Protein AF-A0A8T2IP24-F1 (afdb_monomer_lite)

Radius of gyration: 28.5 Å; chains: 1; bounding box: 54×26×89 Å

Secondary structure (DSSP, 8-state):
-TTHHHHHHHHHHHHHHHHHHT-------PPPP-----S--GGGTS-EEEEEEEEEPPHHHHHH-THHHHHSEEEEEEETTT--EEEEE---HHHHHHHHHHHHHHHHHHHHHHHHHHHHHHHHHHHHHHHHHHHHHHT-

Foldseek 3Di:
DVVVVVLVVVVVVVVVVLVVVPCPDDDDDDDDDDPPDPPDDLVVPAPKDFPFDKDADDPVCVVVPVQCVPARIKTWIQGDPVRDIDIHNDDDPPVVVVVVVVVVVSVVVVVVVVVVSVVVVVVVVVVVVVVVVVVVVVVD

Organism: NCBI:txid247094

Structure (mmCIF, N/CA/C/O backbone):
data_AF-A0A8T2IP24-F1
#
_entry.id   AF-A0A8T2IP24-F1
#
loop_
_atom_site.group_PDB
_atom_site.id
_atom_site.type_symbol
_atom_site.label_atom_id
_atom_site.label_alt_id
_atom_site.label_comp_id
_atom_site.label_asym_id
_atom_site.label_entity_id
_atom_site.label_seq_id
_atom_site.pdbx_PDB_ins_code
_atom_site.Cartn_x
_atom_site.Cartn_y
_atom_site.Cartn_z
_atom_site.occupancy
_atom_site.B_iso_or_equiv
_atom_site.auth_seq_id
_atom_site.auth_comp_id
_atom_site.auth_asym_id
_atom_site.auth_atom_id
_atom_site.pdbx_PDB_model_num
ATOM 1 N N . MET A 1 1 ? 27.431 9.858 -31.464 1.00 44.25 1 MET A N 1
ATOM 2 C CA . MET A 1 1 ? 27.509 9.246 -30.113 1.00 44.25 1 MET A CA 1
ATOM 3 C C . MET A 1 1 ? 26.939 10.098 -28.968 1.00 44.25 1 MET A C 1
ATOM 5 O O . MET A 1 1 ? 26.705 9.547 -27.905 1.00 44.25 1 MET A O 1
ATOM 9 N N . ARG A 1 2 ? 26.622 11.391 -29.152 1.00 48.38 2 ARG A N 1
ATOM 10 C CA . ARG A 1 2 ? 26.190 12.297 -28.060 1.00 48.38 2 ARG A CA 1
ATOM 11 C C . ARG A 1 2 ? 24.782 12.054 -27.479 1.0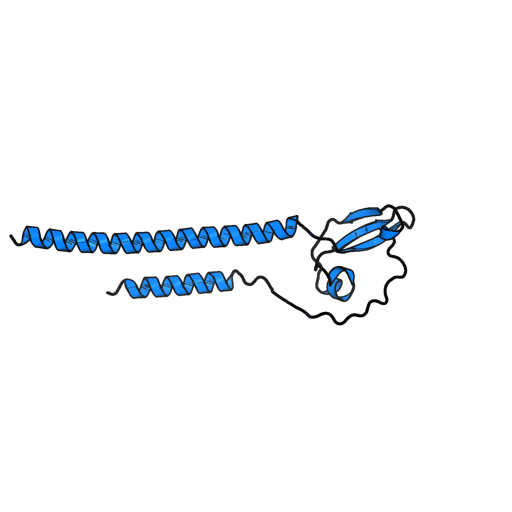0 48.38 2 ARG A C 1
ATOM 13 O O . ARG A 1 2 ? 24.489 12.508 -26.386 1.00 48.3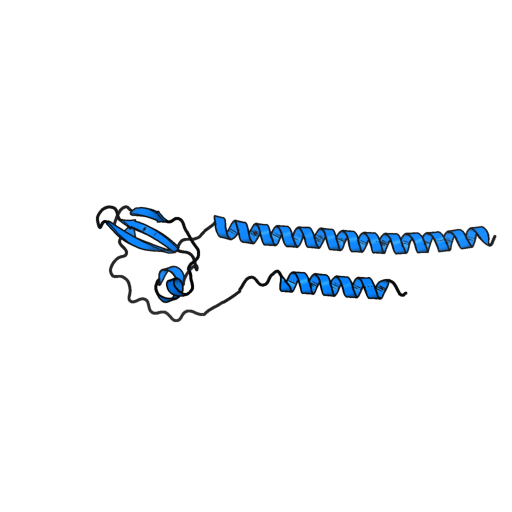8 2 ARG A O 1
ATOM 20 N N . SER A 1 3 ? 23.933 11.310 -28.187 1.00 49.25 3 SER A N 1
ATOM 21 C CA . SER A 1 3 ? 22.531 11.068 -27.805 1.00 49.25 3 SER A CA 1
ATOM 22 C C . SER A 1 3 ? 22.344 9.867 -26.855 1.00 49.25 3 SER A C 1
ATOM 24 O O . SER A 1 3 ? 21.304 9.752 -26.221 1.00 49.25 3 SER A O 1
ATOM 26 N N . ALA A 1 4 ? 23.364 9.012 -26.684 1.00 48.28 4 ALA A N 1
ATOM 27 C CA . ALA A 1 4 ? 23.298 7.857 -25.778 1.00 48.28 4 ALA A CA 1
ATOM 28 C C . ALA A 1 4 ? 23.458 8.240 -24.292 1.00 48.28 4 ALA A C 1
ATOM 30 O O . ALA A 1 4 ? 22.825 7.632 -23.434 1.00 48.28 4 ALA A O 1
ATOM 31 N N . GLY A 1 5 ? 24.249 9.279 -23.989 1.00 45.72 5 GLY A N 1
ATOM 32 C CA . GLY A 1 5 ? 24.477 9.737 -22.610 1.00 45.72 5 GLY A CA 1
ATOM 33 C C . GLY A 1 5 ? 23.242 10.368 -21.960 1.00 45.72 5 GLY A C 1
ATOM 34 O O . GLY A 1 5 ? 23.048 10.239 -20.757 1.00 45.72 5 GLY A O 1
ATOM 35 N N . TRP A 1 6 ? 22.365 10.983 -22.758 1.00 52.09 6 TRP A N 1
ATOM 36 C CA . TRP A 1 6 ? 21.126 11.583 -22.254 1.00 52.09 6 TRP A CA 1
ATOM 37 C C . TRP A 1 6 ? 20.080 10.511 -21.911 1.00 52.09 6 TRP A C 1
ATOM 39 O O . TRP A 1 6 ? 19.424 10.615 -20.882 1.00 52.09 6 TRP A O 1
ATOM 49 N N . CYS A 1 7 ? 19.980 9.426 -22.686 1.00 51.81 7 CYS A N 1
ATOM 50 C CA . CYS A 1 7 ? 19.034 8.340 -22.399 1.00 51.81 7 CYS A CA 1
ATOM 51 C C . CYS A 1 7 ? 19.382 7.538 -21.134 1.00 51.81 7 CYS A C 1
ATOM 53 O O . CYS A 1 7 ? 18.477 7.144 -20.403 1.00 51.81 7 CYS A O 1
ATOM 55 N N . VAL A 1 8 ? 20.672 7.312 -20.855 1.00 55.78 8 VAL A N 1
ATOM 56 C CA . VAL A 1 8 ? 21.104 6.623 -19.624 1.00 55.78 8 VAL A CA 1
ATOM 57 C C . VAL A 1 8 ? 20.867 7.513 -18.401 1.00 55.78 8 VAL A C 1
ATOM 59 O O . VAL A 1 8 ? 20.349 7.036 -17.395 1.00 55.78 8 VAL A O 1
ATOM 62 N N . GLY A 1 9 ? 21.147 8.817 -18.514 1.00 56.91 9 GLY A N 1
ATOM 63 C CA . GLY A 1 9 ? 20.861 9.789 -17.456 1.00 56.91 9 GLY A CA 1
ATOM 64 C C . GLY A 1 9 ? 19.370 9.876 -17.118 1.00 56.91 9 GLY A C 1
ATOM 65 O O . GLY A 1 9 ? 19.003 9.784 -15.951 1.00 56.91 9 GLY A O 1
ATOM 66 N N . PHE A 1 10 ? 18.496 9.959 -18.127 1.00 61.00 10 PHE A N 1
ATOM 67 C CA . PHE A 1 10 ? 17.044 10.004 -17.912 1.00 61.00 10 PHE A CA 1
ATOM 68 C C . PHE A 1 10 ? 16.477 8.700 -17.336 1.00 61.00 10 PHE A C 1
ATOM 70 O O . PHE A 1 10 ? 15.594 8.755 -16.485 1.00 61.00 10 PHE A O 1
ATOM 77 N N . GLY A 1 11 ? 16.997 7.537 -17.743 1.00 61.44 11 GLY A N 1
ATOM 78 C CA . GLY A 1 11 ? 16.580 6.247 -17.185 1.00 61.44 11 GLY A CA 1
ATOM 79 C C . GLY A 1 11 ? 16.918 6.108 -15.697 1.00 61.44 11 GLY A C 1
ATOM 80 O O . GLY A 1 11 ? 16.078 5.669 -14.918 1.00 61.44 11 GLY A O 1
ATOM 81 N N . VAL A 1 12 ? 18.114 6.545 -15.288 1.00 63.56 12 VAL A N 1
ATOM 82 C CA . VAL A 1 12 ? 18.547 6.532 -13.880 1.00 63.56 12 VAL A CA 1
ATOM 83 C C . VAL A 1 12 ? 17.755 7.540 -13.041 1.00 63.56 12 VAL A C 1
ATOM 85 O O . VAL A 1 12 ? 17.348 7.215 -11.928 1.00 63.56 12 VAL A O 1
ATOM 88 N N . VAL A 1 13 ? 17.473 8.730 -13.582 1.00 66.69 13 VAL A N 1
ATOM 89 C CA . VAL A 1 13 ? 16.668 9.761 -12.901 1.00 66.69 13 VAL A CA 1
ATOM 90 C C . VAL A 1 13 ? 15.213 9.320 -12.737 1.00 66.69 13 VAL A C 1
ATOM 92 O O . VAL A 1 13 ? 14.650 9.490 -11.660 1.00 66.69 13 VAL A O 1
ATOM 95 N N . LEU A 1 14 ? 14.616 8.693 -13.755 1.00 69.06 14 LEU A N 1
ATOM 96 C CA . LEU A 1 14 ? 13.259 8.151 -13.667 1.00 69.06 14 LEU A CA 1
ATOM 97 C C . LEU A 1 14 ? 13.183 7.022 -12.631 1.00 69.06 14 LEU A C 1
ATOM 99 O O . LEU A 1 14 ? 12.259 6.978 -11.827 1.00 69.06 14 LEU A O 1
ATOM 103 N N . PHE A 1 15 ? 14.184 6.141 -12.602 1.00 67.31 15 PHE A N 1
ATOM 104 C CA . PHE A 1 15 ? 14.249 5.051 -11.630 1.00 67.31 15 PHE A CA 1
ATOM 105 C C . PHE A 1 15 ? 14.428 5.570 -10.196 1.00 67.31 15 PHE A C 1
ATOM 107 O O . PHE A 1 15 ? 13.777 5.080 -9.275 1.00 67.31 15 PHE A O 1
ATOM 114 N N . ALA A 1 16 ? 15.262 6.596 -10.004 1.00 65.06 16 ALA A N 1
ATOM 115 C CA . ALA A 1 16 ? 15.435 7.262 -8.717 1.00 65.06 16 ALA A CA 1
ATOM 116 C C . ALA A 1 16 ? 14.158 7.994 -8.271 1.00 65.06 16 ALA A C 1
ATOM 118 O O . ALA A 1 16 ? 13.784 7.893 -7.108 1.00 65.06 16 ALA A O 1
ATOM 119 N N . ALA A 1 17 ? 13.449 8.660 -9.187 1.00 66.00 17 ALA A N 1
ATOM 120 C CA . ALA A 1 17 ? 12.174 9.315 -8.899 1.00 66.00 17 ALA A CA 1
ATOM 121 C C . ALA A 1 17 ? 11.083 8.302 -8.515 1.00 66.00 17 ALA A C 1
ATOM 123 O O . ALA A 1 17 ? 10.371 8.512 -7.539 1.00 66.00 17 ALA A O 1
ATOM 124 N N . ILE A 1 18 ? 11.002 7.163 -9.210 1.00 68.81 18 ILE A N 1
ATOM 125 C CA . ILE A 1 18 ? 10.079 6.070 -8.864 1.00 68.81 18 ILE A CA 1
ATOM 126 C C . ILE A 1 18 ? 10.411 5.500 -7.477 1.00 68.81 18 ILE A C 1
ATOM 128 O O . ILE A 1 18 ? 9.514 5.297 -6.664 1.00 68.81 18 ILE A O 1
ATOM 132 N N . ARG A 1 19 ? 11.698 5.299 -7.165 1.00 66.75 19 ARG A N 1
ATOM 133 C CA . ARG A 1 19 ? 12.150 4.880 -5.825 1.00 66.75 19 ARG A CA 1
ATOM 134 C C . ARG A 1 19 ? 11.817 5.903 -4.736 1.00 66.75 19 ARG A C 1
ATOM 136 O O . ARG A 1 19 ? 11.545 5.498 -3.613 1.00 66.75 19 ARG A O 1
ATOM 143 N N . TYR A 1 20 ? 11.854 7.196 -5.056 1.00 66.12 20 TYR A N 1
ATOM 144 C CA . TYR A 1 20 ? 11.548 8.276 -4.115 1.00 66.12 20 TYR A CA 1
ATOM 145 C C . TYR A 1 20 ? 10.046 8.382 -3.828 1.00 66.12 20 TYR A C 1
ATOM 147 O O . TYR A 1 20 ? 9.652 8.582 -2.685 1.00 66.12 20 TYR A O 1
ATOM 155 N N . MET A 1 21 ? 9.211 8.195 -4.854 1.00 59.53 21 MET A N 1
ATOM 156 C CA . MET A 1 21 ? 7.751 8.235 -4.723 1.00 59.53 21 MET A CA 1
ATOM 157 C C . MET A 1 21 ? 7.179 6.960 -4.086 1.00 59.53 21 MET A C 1
ATOM 159 O O . MET A 1 21 ? 6.133 7.015 -3.456 1.00 59.53 21 MET A O 1
ATOM 163 N N . CYS A 1 22 ? 7.867 5.819 -4.209 1.00 58.66 22 CYS A N 1
ATOM 164 C CA . CYS A 1 22 ? 7.401 4.515 -3.732 1.00 58.66 22 CYS A CA 1
ATOM 165 C C . CYS A 1 22 ? 8.068 4.085 -2.411 1.00 58.66 22 CYS A C 1
ATOM 167 O O . CYS A 1 22 ? 8.471 2.930 -2.256 1.00 58.66 22 CYS A O 1
ATOM 169 N N . ARG A 1 23 ? 8.220 5.001 -1.446 1.00 54.44 23 ARG A N 1
ATOM 170 C CA . ARG A 1 23 ? 8.572 4.629 -0.068 1.00 54.44 23 ARG A CA 1
ATOM 171 C C . ARG A 1 23 ? 7.290 4.319 0.706 1.00 54.44 23 ARG A C 1
ATOM 173 O O . ARG A 1 23 ? 6.866 5.110 1.536 1.00 54.44 23 ARG A O 1
ATOM 180 N N . ALA A 1 24 ? 6.680 3.172 0.414 1.00 46.03 24 ALA A N 1
ATOM 181 C CA . ALA A 1 24 ? 5.745 2.563 1.351 1.00 46.03 24 ALA A CA 1
ATOM 182 C C . ALA A 1 24 ? 6.576 1.965 2.500 1.00 46.03 24 ALA A C 1
ATOM 184 O O . ALA A 1 24 ? 7.545 1.240 2.259 1.00 46.03 24 ALA A O 1
ATOM 185 N N . GLU A 1 25 ? 6.272 2.357 3.733 1.00 43.19 25 GLU A N 1
ATOM 186 C CA . GLU A 1 25 ? 6.987 1.947 4.940 1.00 43.19 25 GLU A CA 1
ATOM 187 C C . GLU A 1 25 ? 6.913 0.428 5.138 1.00 43.19 25 GLU A C 1
ATOM 189 O O . GLU A 1 25 ? 5.842 -0.149 5.288 1.00 43.19 25 GLU A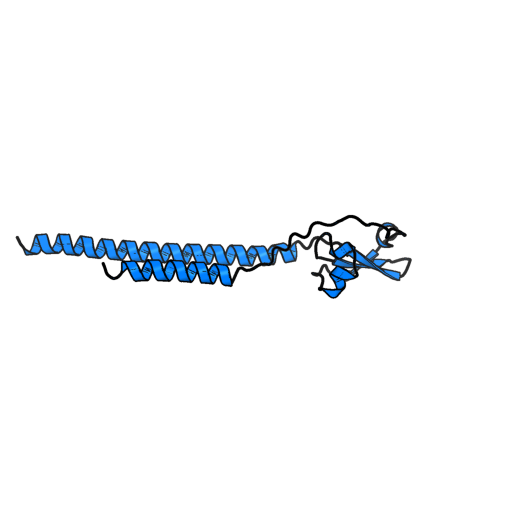 O 1
ATOM 194 N N . THR A 1 26 ? 8.068 -0.235 5.178 1.00 41.56 26 THR A N 1
ATOM 195 C CA . THR A 1 26 ? 8.194 -1.580 5.747 1.00 41.56 26 THR A CA 1
ATOM 196 C C . THR A 1 26 ? 8.859 -1.458 7.109 1.00 41.56 26 THR A C 1
ATOM 198 O O . THR A 1 26 ? 10.087 -1.397 7.196 1.00 41.56 26 THR A O 1
ATOM 201 N N . SER A 1 27 ? 8.057 -1.415 8.170 1.00 40.19 27 SER A N 1
ATOM 202 C CA . SER A 1 27 ? 8.519 -1.642 9.539 1.00 40.19 27 SER A CA 1
ATOM 203 C C . SER A 1 27 ? 8.177 -3.075 9.943 1.00 40.19 27 SER A C 1
ATOM 205 O O . SER A 1 27 ? 7.059 -3.359 10.363 1.00 40.19 27 SER A O 1
ATOM 207 N N . ILE A 1 28 ? 9.141 -3.985 9.808 1.00 46.84 28 ILE A N 1
ATOM 208 C CA . ILE A 1 28 ? 9.099 -5.284 10.485 1.00 46.84 28 ILE A CA 1
ATOM 209 C C . ILE A 1 28 ? 9.620 -5.034 11.901 1.00 46.84 28 ILE A C 1
ATOM 211 O O . ILE A 1 28 ? 10.781 -4.667 12.067 1.00 46.84 28 ILE A O 1
ATOM 215 N N . SER A 1 29 ? 8.751 -5.179 12.899 1.00 45.72 29 SER A N 1
ATOM 216 C CA . SER A 1 29 ? 9.123 -5.154 14.316 1.00 45.72 29 SER A CA 1
ATOM 217 C C . SER A 1 29 ? 8.814 -6.529 14.901 1.00 45.72 29 SER A C 1
ATOM 219 O O . SER A 1 29 ? 7.667 -6.962 14.860 1.00 45.72 29 SER A O 1
ATOM 221 N N . GLU A 1 30 ? 9.840 -7.227 15.386 1.00 47.50 30 GLU A N 1
ATOM 222 C CA . GLU A 1 30 ? 9.706 -8.493 16.114 1.00 47.50 30 GLU A CA 1
ATOM 223 C C . GLU A 1 30 ? 9.001 -8.245 17.456 1.00 47.50 30 GLU A C 1
ATOM 225 O O . GLU A 1 30 ? 9.423 -7.396 18.246 1.00 47.50 30 GLU A O 1
ATOM 230 N N . GLU A 1 31 ? 7.916 -8.976 17.713 1.00 42.88 31 GLU A N 1
ATOM 231 C CA . GLU A 1 31 ? 7.129 -8.855 18.937 1.00 42.88 31 GLU A CA 1
ATOM 232 C C . GLU A 1 31 ? 7.568 -9.884 19.985 1.00 42.88 31 GLU A C 1
ATOM 234 O O . GLU A 1 31 ? 7.454 -11.095 19.797 1.00 42.88 31 GLU A O 1
ATOM 239 N N . ASN A 1 32 ? 8.049 -9.377 21.122 1.00 37.34 32 ASN A N 1
ATOM 240 C CA . ASN A 1 32 ? 8.182 -10.145 22.351 1.00 37.34 32 ASN A CA 1
ATOM 241 C C . ASN A 1 32 ? 6.819 -10.188 23.059 1.00 37.34 32 ASN A C 1
ATOM 243 O O . ASN A 1 32 ? 6.279 -9.158 23.472 1.00 37.34 32 ASN A O 1
ATOM 247 N N . SER A 1 33 ? 6.299 -11.404 23.182 1.00 47.50 33 SER A N 1
ATOM 248 C CA . SER A 1 33 ? 5.053 -11.805 23.827 1.00 47.50 33 SER A CA 1
ATOM 249 C C . SER A 1 33 ? 4.871 -11.215 25.225 1.00 47.50 33 SER A C 1
ATOM 251 O O . SER A 1 33 ? 5.692 -11.470 26.102 1.00 47.50 33 SER A O 1
ATOM 253 N N . ASN A 1 34 ? 3.754 -10.523 25.457 1.00 41.03 34 ASN A N 1
ATOM 254 C CA . ASN A 1 34 ? 3.159 -10.358 26.787 1.00 41.03 34 ASN A CA 1
ATOM 255 C C . ASN A 1 34 ? 1.637 -10.184 26.652 1.00 41.03 34 ASN A C 1
ATOM 257 O O . ASN A 1 34 ? 1.120 -9.068 26.629 1.00 41.03 34 ASN A O 1
ATOM 261 N N . GLN A 1 35 ? 0.920 -11.306 26.535 1.00 40.88 35 GLN A N 1
ATOM 262 C CA . GLN A 1 35 ? -0.533 -11.350 26.693 1.00 40.88 35 GLN A CA 1
ATOM 263 C C . GLN A 1 35 ? -0.871 -11.575 28.166 1.00 40.88 35 GLN A C 1
ATOM 265 O O . GLN A 1 35 ? -0.870 -12.699 28.657 1.00 40.88 35 GLN A O 1
ATOM 270 N N . GLU A 1 36 ? -1.215 -10.488 28.844 1.00 46.34 36 GLU A N 1
ATOM 271 C CA . GLU A 1 36 ? -1.953 -10.506 30.106 1.00 46.34 36 GLU A CA 1
ATOM 272 C C . GLU A 1 36 ? -3.144 -9.537 29.978 1.00 46.34 36 GLU A C 1
ATOM 274 O O . GLU A 1 36 ? -3.295 -8.586 30.731 1.00 46.34 36 GLU A O 1
ATOM 279 N N . ILE A 1 37 ? -3.969 -9.716 28.936 1.00 48.88 37 ILE A N 1
ATOM 280 C CA . ILE A 1 37 ? -5.224 -8.969 28.736 1.00 48.88 37 ILE A CA 1
ATOM 281 C C . ILE A 1 37 ? -6.259 -9.931 28.147 1.00 48.88 37 ILE A C 1
ATOM 283 O O . ILE A 1 37 ? -6.566 -9.904 26.962 1.00 48.88 37 ILE A O 1
ATOM 287 N N . LEU A 1 38 ? -6.761 -10.857 28.960 1.00 49.56 38 LEU A N 1
ATOM 288 C CA . LEU A 1 38 ? -7.911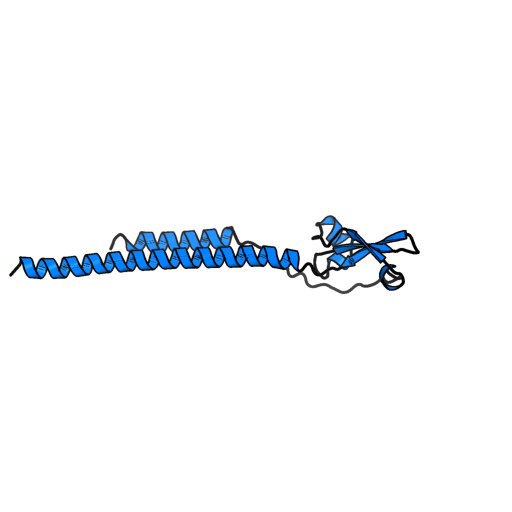 -11.681 28.580 1.00 49.56 38 LEU A CA 1
ATOM 289 C C . LEU A 1 38 ? -8.849 -11.859 29.771 1.00 49.56 38 LEU A C 1
ATOM 291 O O . LEU A 1 38 ? -9.201 -12.967 30.161 1.00 49.56 38 LEU A O 1
ATOM 295 N N . SER A 1 39 ? -9.294 -10.745 30.344 1.00 51.66 39 SER A N 1
ATOM 296 C CA . SER A 1 39 ? -10.602 -10.709 30.992 1.00 51.66 39 SER A CA 1
ATOM 297 C C . SER A 1 39 ? -11.651 -10.316 29.946 1.00 51.66 39 SER A C 1
ATOM 299 O O . SER A 1 39 ? -12.215 -9.230 29.971 1.00 51.66 39 SER A O 1
ATOM 301 N N . THR A 1 40 ? -11.897 -11.250 29.017 1.00 64.44 40 THR A N 1
ATOM 302 C CA . THR A 1 40 ? -13.095 -11.347 28.155 1.00 64.44 40 THR A CA 1
ATOM 303 C C . THR A 1 40 ? -13.495 -10.078 27.388 1.00 64.44 40 THR A C 1
ATOM 305 O O . THR A 1 40 ? -14.355 -9.315 27.825 1.00 64.44 40 THR A O 1
ATOM 308 N N . GLN A 1 41 ? -12.937 -9.908 26.184 1.00 80.75 41 GLN A N 1
ATOM 309 C CA . GLN A 1 41 ? -13.487 -9.025 25.145 1.00 80.75 41 GLN A CA 1
ATOM 310 C C . GLN A 1 41 ? -14.980 -9.336 24.926 1.00 80.75 41 GLN A C 1
ATOM 312 O O . GLN A 1 41 ? -15.343 -10.489 24.677 1.00 80.75 41 GLN A O 1
ATOM 317 N N . CYS A 1 42 ? -15.856 -8.329 25.001 1.00 87.12 42 CYS A N 1
ATOM 318 C CA . CYS A 1 42 ? -17.306 -8.560 25.031 1.00 87.12 42 CYS A CA 1
ATOM 319 C C . CYS A 1 42 ? -17.849 -9.146 23.718 1.00 87.12 42 CYS A C 1
ATOM 321 O O . CYS A 1 42 ? -18.794 -9.932 23.726 1.00 87.12 42 CYS A O 1
ATOM 323 N N . TRP A 1 43 ? -17.203 -8.842 22.592 1.00 85.50 43 TRP A N 1
ATOM 324 C CA . TRP A 1 43 ? -17.603 -9.317 21.266 1.00 85.50 43 TRP A CA 1
ATOM 325 C C . TRP A 1 43 ? -17.362 -10.816 21.042 1.00 85.50 43 TRP A C 1
ATOM 327 O O . TRP A 1 43 ? -17.852 -11.365 20.060 1.00 85.50 43 TRP A O 1
ATOM 337 N N . MET A 1 44 ? -16.620 -11.489 21.932 1.00 84.94 44 MET A N 1
ATOM 338 C CA . MET A 1 44 ? -16.480 -12.951 21.913 1.00 84.94 44 MET A CA 1
ATOM 339 C C . MET A 1 44 ? -17.645 -13.665 22.609 1.00 84.94 44 MET A C 1
ATOM 341 O O . MET A 1 44 ? -17.890 -14.839 22.337 1.00 84.94 44 MET A O 1
ATOM 345 N N . ALA A 1 45 ? -18.330 -12.983 23.529 1.00 86.00 45 ALA A N 1
ATOM 346 C CA . ALA A 1 45 ? -19.365 -13.568 24.379 1.00 86.00 45 ALA A CA 1
ATOM 347 C C . ALA A 1 45 ? -20.785 -13.121 23.996 1.00 86.00 45 ALA A C 1
ATOM 349 O O . ALA A 1 45 ? -21.749 -13.823 24.294 1.00 86.00 45 ALA A O 1
ATOM 350 N N . GLU A 1 46 ? -20.920 -11.963 23.350 1.00 87.69 46 GLU A N 1
ATOM 351 C CA . GLU A 1 46 ? -22.200 -11.321 23.057 1.00 87.69 46 GLU A CA 1
ATOM 352 C C . GLU A 1 46 ? -22.330 -10.990 21.567 1.00 87.69 46 GLU A C 1
ATOM 354 O O . GLU A 1 46 ? -21.339 -10.800 20.858 1.00 87.69 46 GLU A O 1
ATOM 359 N N . GLU A 1 47 ? -23.573 -10.856 21.098 1.00 87.75 47 GLU A N 1
ATOM 360 C CA . GLU A 1 47 ? -23.839 -10.259 19.791 1.00 87.75 47 GLU A CA 1
ATOM 361 C C . GLU A 1 47 ? -23.386 -8.792 19.796 1.00 87.75 47 GLU A C 1
ATOM 363 O O . GLU A 1 47 ? -23.635 -8.038 20.744 1.00 87.75 47 GLU A O 1
ATOM 368 N N . PHE A 1 48 ? -22.694 -8.385 18.737 1.00 89.94 48 PHE A N 1
ATOM 369 C CA . PHE A 1 48 ? -22.110 -7.057 18.619 1.00 89.94 48 PHE A CA 1
ATOM 370 C C . PHE A 1 48 ? -22.521 -6.395 17.310 1.00 89.94 48 PHE A C 1
ATOM 372 O O . PHE A 1 48 ? -22.748 -7.049 16.293 1.00 89.94 48 PHE A O 1
ATOM 379 N N . VAL A 1 49 ? -22.557 -5.066 17.330 1.00 92.06 49 VAL A N 1
ATOM 380 C CA . VAL A 1 49 ? -22.774 -4.240 16.142 1.00 92.06 49 VAL A CA 1
ATOM 381 C C . VAL A 1 49 ? -21.502 -3.455 15.851 1.00 92.06 49 VAL A C 1
ATOM 383 O O . VAL A 1 49 ? -20.880 -2.892 16.756 1.00 92.06 49 VAL A O 1
ATOM 386 N N . ILE A 1 50 ? -21.102 -3.410 14.582 1.00 91.25 50 ILE A N 1
ATOM 387 C CA . ILE A 1 50 ? -19.943 -2.630 14.142 1.00 91.25 50 ILE A CA 1
ATOM 388 C C . ILE A 1 50 ? -20.321 -1.149 14.213 1.00 91.25 50 ILE A C 1
ATOM 390 O O . ILE A 1 50 ? -21.213 -0.690 13.507 1.00 91.25 50 ILE A O 1
ATOM 394 N N . SER A 1 51 ? -19.662 -0.414 15.108 1.00 91.38 51 SER A N 1
ATOM 395 C CA . SER A 1 51 ? -19.883 1.025 15.297 1.00 91.38 51 SER A CA 1
ATOM 396 C C . SER A 1 51 ? -19.031 1.859 14.353 1.00 91.38 51 SER A C 1
ATOM 398 O O . SER A 1 51 ? -19.487 2.886 13.857 1.00 91.38 51 SER A O 1
ATOM 400 N N . LYS A 1 52 ? -17.789 1.427 14.112 1.00 89.25 52 LYS A N 1
ATOM 401 C CA . LYS A 1 52 ? -16.894 2.043 13.131 1.00 89.25 52 LYS A CA 1
ATOM 402 C C . LYS A 1 52 ? -16.296 0.977 12.242 1.00 89.25 52 LYS A C 1
ATOM 404 O O . LYS A 1 52 ? -15.808 -0.035 12.743 1.00 89.25 52 LYS A O 1
ATOM 409 N N . GLU A 1 53 ? -16.320 1.258 10.946 1.00 88.62 53 GLU A N 1
ATOM 410 C CA . GLU A 1 53 ? -15.674 0.441 9.926 1.00 88.62 53 GLU A CA 1
ATOM 411 C C . GLU A 1 53 ? -14.161 0.359 10.154 1.00 88.62 53 GLU A C 1
ATOM 413 O O . GLU A 1 53 ? -13.574 1.191 10.845 1.00 88.62 53 GLU A O 1
ATOM 418 N N . CYS A 1 54 ? -13.543 -0.669 9.577 1.00 89.44 54 CYS A N 1
ATOM 419 C CA . CYS A 1 54 ? -12.128 -0.977 9.736 1.00 89.44 54 CYS A CA 1
ATOM 420 C C . CYS A 1 54 ? -11.229 0.179 9.265 1.00 89.44 54 CYS A C 1
ATOM 422 O O . CYS A 1 54 ? -11.288 0.580 8.100 1.00 89.44 54 CYS A O 1
ATOM 424 N N . TYR A 1 55 ? -10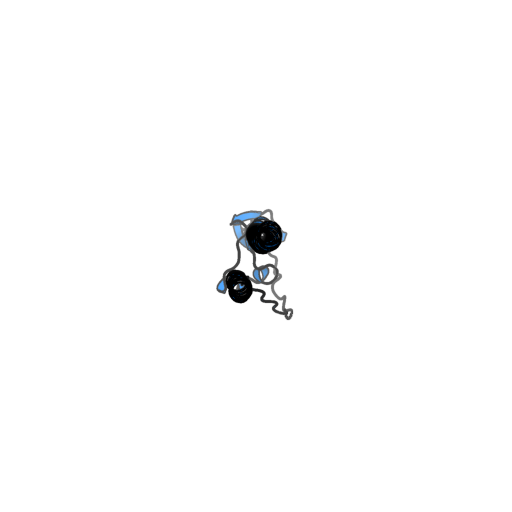.371 0.686 10.153 1.00 87.50 55 TYR A N 1
ATOM 425 C CA . TYR A 1 55 ? -9.470 1.806 9.880 1.00 87.50 55 TYR A CA 1
ATOM 426 C C . TYR A 1 55 ? -8.043 1.522 10.362 1.00 87.50 55 TYR A C 1
ATOM 428 O O . TYR A 1 55 ? -7.814 0.672 11.222 1.00 87.50 55 TYR A O 1
ATOM 436 N N . GLY A 1 56 ? -7.069 2.210 9.758 1.00 87.94 56 GLY A N 1
ATOM 437 C CA . GLY A 1 56 ? -5.659 2.088 10.132 1.00 87.94 56 GLY A CA 1
ATOM 438 C C . GLY A 1 56 ? -5.375 2.824 11.436 1.00 87.94 56 GLY A C 1
ATOM 439 O O . GLY A 1 56 ? -5.823 3.958 11.613 1.00 87.94 56 GLY A O 1
ATOM 440 N N . CYS A 1 57 ? -4.641 2.193 12.345 1.00 88.06 57 CYS A N 1
ATOM 441 C CA . CYS A 1 57 ? -4.348 2.799 13.636 1.00 88.06 57 CYS A CA 1
ATOM 442 C C . CYS A 1 57 ? -3.408 3.996 13.525 1.00 88.06 57 CYS A C 1
ATOM 444 O O . CYS A 1 57 ? -2.444 3.990 12.758 1.00 88.06 57 CYS A O 1
ATOM 446 N N . ASN A 1 58 ? -3.606 4.969 14.408 1.00 88.12 58 ASN A N 1
ATOM 447 C CA . ASN A 1 58 ? -2.636 6.035 14.622 1.00 88.12 58 ASN A CA 1
ATOM 448 C C . ASN A 1 58 ? -1.523 5.619 15.616 1.00 88.12 58 ASN A C 1
ATOM 450 O O . ASN A 1 58 ? -1.680 4.659 16.370 1.00 88.12 58 ASN A O 1
ATOM 454 N N . GLU A 1 59 ? -0.425 6.380 15.705 1.00 87.38 59 GLU A N 1
ATOM 455 C CA . GLU A 1 59 ? 0.726 6.069 16.585 1.00 87.38 59 GLU A CA 1
ATOM 456 C C . GLU A 1 59 ? 0.343 5.969 18.079 1.00 87.38 59 GLU A C 1
ATOM 458 O O . GLU A 1 59 ? 0.951 5.241 18.865 1.00 87.38 59 GLU A O 1
ATOM 463 N N . PHE A 1 60 ? -0.688 6.706 18.496 1.00 88.38 60 PHE A N 1
ATOM 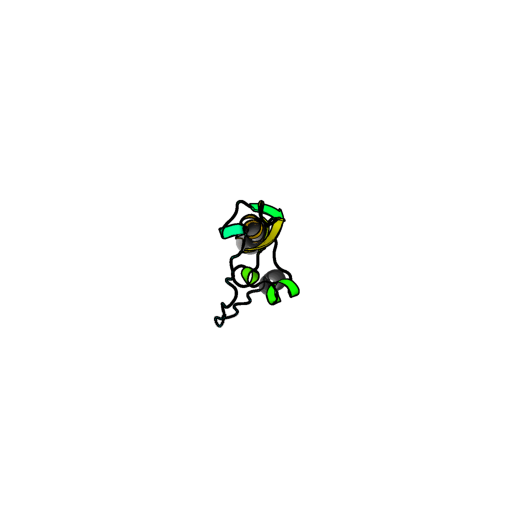464 C CA . PHE A 1 60 ? -1.220 6.635 19.859 1.00 88.38 60 PHE A CA 1
ATOM 465 C C . PHE A 1 60 ? -2.056 5.378 20.103 1.00 88.38 60 PHE A C 1
ATOM 467 O O . PHE A 1 60 ? -2.048 4.837 21.210 1.00 88.38 60 PHE A O 1
ATOM 474 N N . GLU A 1 61 ? -2.796 4.932 19.090 1.00 86.06 61 GLU A N 1
ATOM 475 C CA . GLU A 1 61 ? -3.646 3.747 19.166 1.00 86.06 61 GLU A CA 1
ATOM 476 C C . GLU A 1 61 ? -2.797 2.484 19.122 1.00 86.06 61 GLU A C 1
ATOM 478 O O . GLU A 1 61 ? -3.021 1.600 19.937 1.00 86.06 61 GLU A O 1
ATOM 483 N N . SER A 1 62 ? -1.749 2.437 18.298 1.00 85.38 62 SER A N 1
ATOM 484 C CA . SER A 1 62 ? -0.835 1.288 18.233 1.00 85.38 62 SER A CA 1
ATOM 485 C C . SER A 1 62 ? -0.103 1.005 19.548 1.00 85.38 62 SER A C 1
ATOM 487 O O . SER A 1 62 ? 0.217 -0.142 19.852 1.00 85.38 62 SER A O 1
ATOM 489 N N . LYS A 1 63 ? 0.135 2.039 20.366 1.00 86.62 63 LYS A N 1
ATOM 490 C CA . LYS A 1 63 ? 0.738 1.893 21.702 1.00 86.62 63 LYS A CA 1
ATOM 491 C C . LYS A 1 63 ? -0.271 1.503 22.782 1.00 86.62 63 LYS A C 1
ATOM 493 O O . LYS A 1 63 ? 0.126 0.929 23.791 1.00 86.62 63 LYS A O 1
ATOM 498 N N . ARG A 1 64 ? -1.547 1.864 22.614 1.00 85.25 64 ARG A N 1
ATOM 499 C CA . ARG A 1 64 ? -2.591 1.698 23.642 1.00 85.25 64 ARG A CA 1
ATOM 500 C C . ARG A 1 64 ? -3.453 0.455 23.421 1.00 85.25 64 ARG A C 1
ATOM 502 O O . ARG A 1 64 ? -3.883 -0.156 24.392 1.00 85.25 64 ARG A O 1
ATOM 509 N N . ILE A 1 65 ? -3.746 0.139 22.168 1.00 84.44 65 ILE A N 1
ATOM 510 C CA . ILE A 1 65 ? -4.669 -0.907 21.734 1.00 84.44 65 ILE A CA 1
ATOM 511 C C . ILE A 1 65 ? -3.819 -2.085 21.274 1.00 84.44 65 ILE A C 1
ATOM 513 O O . ILE A 1 65 ? -3.037 -1.958 20.332 1.00 84.44 65 ILE A O 1
ATOM 517 N N . LEU A 1 66 ? -3.946 -3.222 21.959 1.00 83.25 66 LEU A N 1
ATOM 518 C CA . LEU A 1 66 ? -3.114 -4.394 21.687 1.00 83.25 66 LEU A CA 1
ATOM 519 C C . LEU A 1 66 ? -3.460 -5.009 20.326 1.00 83.25 66 LEU A C 1
ATOM 521 O O . LEU A 1 66 ? -2.573 -5.402 19.581 1.00 83.25 66 LEU A O 1
ATOM 525 N N . GLU A 1 67 ? -4.742 -4.983 19.967 1.00 83.38 67 GLU A N 1
ATOM 526 C CA . GLU A 1 67 ? -5.318 -5.500 18.721 1.00 83.38 67 GLU A CA 1
ATOM 527 C C . GLU A 1 67 ? -4.781 -4.792 17.473 1.00 83.38 67 GLU A C 1
ATOM 529 O O . GLU A 1 67 ? -4.891 -5.296 16.356 1.00 83.38 67 GLU A O 1
ATOM 534 N N . CYS A 1 68 ? -4.195 -3.611 17.659 1.00 86.56 68 CYS A N 1
ATOM 535 C CA . CYS A 1 68 ? -3.551 -2.883 16.589 1.00 86.56 68 CYS A CA 1
ATOM 536 C C . CYS A 1 68 ? -2.187 -3.477 16.199 1.00 86.56 68 CYS A C 1
ATOM 538 O O . CYS A 1 68 ? -1.762 -3.321 15.057 1.00 86.56 68 CYS A O 1
ATOM 540 N N . LYS A 1 69 ? -1.483 -4.149 17.118 1.00 79.12 69 LYS A N 1
ATOM 541 C CA . LYS A 1 69 ? -0.125 -4.647 16.853 1.00 79.12 69 LYS A CA 1
ATOM 542 C C . LYS A 1 69 ? -0.083 -5.741 15.792 1.00 79.12 69 LYS A C 1
ATOM 544 O O . LYS A 1 69 ? 0.855 -5.762 15.002 1.00 79.12 69 LYS A O 1
ATOM 549 N N . ASP A 1 70 ? -1.107 -6.590 15.746 1.00 74.38 70 ASP A N 1
ATOM 550 C CA . ASP A 1 70 ? -1.130 -7.755 14.859 1.00 74.38 70 ASP A CA 1
ATOM 551 C C . ASP A 1 70 ? -1.250 -7.368 13.377 1.00 74.38 70 ASP A C 1
ATOM 553 O O . ASP A 1 70 ? -0.538 -7.899 12.524 1.00 74.38 70 ASP A O 1
ATOM 557 N N . THR A 1 71 ? -2.166 -6.451 13.046 1.00 81.06 71 THR A N 1
ATOM 558 C CA . THR A 1 71 ? -2.504 -6.118 11.648 1.00 81.06 71 THR A CA 1
ATOM 559 C C . THR A 1 71 ? -2.304 -4.649 11.294 1.00 81.06 71 THR A C 1
ATOM 561 O O . THR A 1 71 ? -2.274 -4.319 10.112 1.00 81.06 71 THR A O 1
ATOM 564 N N . GLY A 1 72 ? -2.193 -3.753 12.280 1.00 84.69 72 GLY A N 1
ATOM 565 C CA . GLY A 1 72 ? -2.202 -2.301 12.073 1.00 84.69 72 GLY A CA 1
ATOM 566 C C . GLY A 1 72 ? -3.585 -1.712 11.767 1.00 84.69 72 GLY A C 1
ATOM 567 O O . GLY A 1 72 ? -3.694 -0.504 11.546 1.00 84.69 72 GLY A O 1
ATOM 568 N N . PHE A 1 73 ? -4.639 -2.535 11.764 1.00 87.69 73 PHE A N 1
ATOM 569 C CA . PHE A 1 73 ? -6.009 -2.121 11.469 1.00 87.69 73 PHE A CA 1
ATOM 570 C C . PHE A 1 73 ? -6.977 -2.614 12.540 1.00 87.69 73 PHE A C 1
ATOM 572 O O . PHE A 1 73 ? -6.956 -3.780 12.943 1.00 87.69 73 PHE A O 1
ATOM 579 N N . ILE A 1 74 ? -7.866 -1.723 12.968 1.00 90.44 74 ILE A N 1
ATOM 580 C CA . ILE A 1 74 ? -8.861 -2.006 14.001 1.00 90.44 74 ILE A CA 1
ATOM 581 C C . ILE A 1 74 ? -10.247 -1.545 13.567 1.00 90.44 74 ILE A C 1
ATOM 583 O O . ILE A 1 74 ? -10.412 -0.599 12.797 1.00 90.44 74 ILE A O 1
ATOM 587 N N . GLU A 1 75 ? -11.262 -2.218 14.087 1.00 90.88 75 GLU A N 1
ATOM 588 C CA . GLU A 1 75 ? -12.652 -1.796 13.982 1.00 90.88 75 GLU A CA 1
ATOM 589 C C . GLU A 1 75 ? -13.270 -1.706 15.378 1.00 90.88 75 GLU A C 1
ATOM 591 O O . GLU A 1 75 ? -12.909 -2.448 16.299 1.00 90.88 75 GLU A O 1
ATOM 596 N N . GLN A 1 76 ? -14.197 -0.763 15.543 1.00 91.69 76 GLN A N 1
ATOM 597 C CA . GLN A 1 76 ? -14.866 -0.539 16.820 1.00 91.69 76 GLN A CA 1
ATOM 598 C C . GLN A 1 76 ? -16.205 -1.262 16.815 1.00 91.69 76 GLN A C 1
ATOM 600 O O . GLN A 1 76 ? -17.064 -0.991 15.972 1.00 91.69 76 GLN A O 1
ATOM 605 N N . VAL A 1 77 ? -16.405 -2.138 17.793 1.00 92.19 77 VAL A N 1
ATOM 606 C CA . VAL A 1 77 ? -17.649 -2.882 17.984 1.00 92.19 77 VAL A CA 1
ATOM 607 C C . VAL A 1 77 ? -18.318 -2.445 19.275 1.00 92.19 77 VAL A C 1
ATOM 609 O O . VAL A 1 77 ? -17.653 -2.148 20.262 1.00 92.19 77 VAL A O 1
ATOM 612 N N . ASN A 1 78 ? -19.644 -2.389 19.268 1.00 92.69 78 ASN A N 1
ATOM 613 C CA . ASN A 1 78 ? -20.433 -2.131 20.462 1.00 92.69 78 ASN A CA 1
ATOM 614 C C . ASN A 1 78 ? -21.258 -3.373 20.777 1.00 92.69 78 ASN A C 1
ATOM 616 O O . ASN A 1 78 ? -22.021 -3.852 19.934 1.00 92.69 78 ASN A O 1
ATOM 620 N N . CYS A 1 79 ? -21.076 -3.904 21.977 1.00 90.19 79 CYS A N 1
ATOM 621 C CA . CYS A 1 79 ? -21.730 -5.131 22.406 1.00 90.19 79 CYS A CA 1
ATOM 622 C C . CYS A 1 79 ? -23.176 -4.857 22.828 1.00 90.19 79 CYS A C 1
ATOM 624 O O . CYS A 1 79 ? -23.459 -3.876 23.516 1.00 90.19 79 CYS A O 1
ATOM 626 N N . ALA A 1 80 ? -24.109 -5.706 22.397 1.00 88.69 80 ALA A N 1
ATOM 627 C CA . ALA A 1 80 ? -25.537 -5.439 22.546 1.00 88.69 80 ALA A CA 1
ATOM 628 C C . ALA A 1 80 ? -26.015 -5.502 24.007 1.00 88.69 80 ALA A C 1
ATOM 630 O O . ALA A 1 80 ? -26.880 -4.716 24.403 1.00 88.69 80 ALA A O 1
ATOM 631 N N . ILE A 1 81 ? -25.449 -6.408 24.812 1.00 85.12 81 ILE A N 1
ATOM 632 C CA . ILE A 1 81 ? -25.901 -6.668 26.187 1.00 85.12 81 ILE A CA 1
ATOM 633 C C . ILE A 1 81 ? -25.176 -5.732 27.160 1.00 85.12 81 ILE A C 1
ATOM 635 O O . ILE A 1 81 ? -25.820 -5.005 27.916 1.00 85.12 81 ILE A O 1
ATOM 639 N N . SER A 1 82 ? -23.845 -5.687 27.097 1.00 83.94 82 SER A N 1
ATOM 640 C CA . SER A 1 82 ? -23.018 -4.828 27.956 1.00 83.94 82 SER A CA 1
ATOM 641 C C . SER A 1 82 ? -23.011 -3.347 27.553 1.00 83.94 82 SER A C 1
ATOM 643 O O . SER A 1 82 ? -22.626 -2.501 28.362 1.00 83.94 82 SER A O 1
ATOM 645 N N . LYS A 1 83 ? -23.433 -3.014 26.320 1.00 85.81 83 LYS A N 1
ATOM 646 C CA . LYS A 1 83 ? -23.364 -1.658 25.730 1.00 85.81 83 LYS A CA 1
ATOM 647 C C . LYS A 1 83 ? -21.970 -1.033 25.828 1.00 85.81 83 LYS A C 1
ATOM 649 O O . LYS A 1 83 ? -21.828 0.185 25.966 1.00 85.81 83 LYS A O 1
ATOM 654 N N . LYS A 1 84 ? -20.946 -1.885 25.805 1.00 87.31 84 LYS A N 1
ATOM 655 C CA . LYS A 1 84 ? -19.542 -1.505 25.887 1.00 87.31 84 LYS A CA 1
ATOM 656 C C . LYS A 1 84 ? -18.946 -1.477 24.485 1.00 87.31 84 LYS A C 1
ATOM 658 O O . LYS A 1 84 ? -19.144 -2.406 23.702 1.00 87.31 84 LYS A O 1
ATOM 663 N N . ALA A 1 85 ? -18.193 -0.417 24.204 1.00 88.56 85 ALA A N 1
ATOM 664 C CA . ALA A 1 85 ? -17.375 -0.332 23.008 1.00 88.56 85 ALA A CA 1
ATOM 665 C C . ALA A 1 85 ? -16.042 -1.046 23.251 1.00 88.56 85 ALA A C 1
ATOM 667 O O . ALA A 1 85 ? -15.262 -0.614 24.101 1.00 88.56 85 ALA A O 1
ATOM 668 N N . ASP A 1 86 ? -15.793 -2.104 22.488 1.00 89.81 86 ASP A N 1
ATOM 669 C CA . ASP A 1 86 ? -14.522 -2.822 22.455 1.00 89.81 86 ASP A CA 1
ATOM 670 C C . ASP A 1 86 ? -13.907 -2.719 21.051 1.00 89.81 86 ASP A C 1
ATOM 672 O O . ASP A 1 86 ? -14.579 -2.405 20.062 1.00 89.81 86 ASP A O 1
ATOM 676 N N . TYR A 1 87 ? -12.601 -2.954 20.970 1.00 89.19 87 TYR A N 1
ATOM 677 C CA . TYR A 1 87 ? -11.858 -2.951 19.715 1.00 89.19 87 TYR A CA 1
ATOM 678 C C . TYR A 1 87 ? -11.556 -4.384 19.300 1.00 89.19 87 TYR A C 1
ATOM 680 O O . TYR A 1 87 ? -11.300 -5.249 20.143 1.00 89.19 87 TYR A O 1
ATOM 688 N N . LYS A 1 88 ? -11.601 -4.637 17.993 1.00 88.00 88 LYS A N 1
ATOM 689 C CA . LYS A 1 88 ? -11.106 -5.884 17.420 1.00 88.00 88 LYS A CA 1
ATOM 690 C C . LYS A 1 88 ? -10.194 -5.600 16.237 1.00 88.00 88 LYS A C 1
ATOM 692 O O . LYS A 1 88 ? -10.397 -4.626 15.511 1.00 88.00 88 LYS A O 1
ATOM 697 N N . SER A 1 89 ? -9.189 -6.451 16.069 1.00 87.62 89 SER A N 1
ATOM 698 C CA . SER A 1 89 ? -8.325 -6.428 14.893 1.00 87.62 89 SER A CA 1
ATOM 699 C C . SER A 1 89 ? -9.144 -6.832 13.670 1.00 87.62 89 SER A C 1
ATOM 701 O O . SER A 1 89 ? -9.886 -7.816 13.710 1.00 87.62 89 SER A O 1
ATOM 703 N N . CYS A 1 90 ? -9.033 -6.064 12.592 1.00 87.62 90 CYS A N 1
ATOM 704 C CA . CYS A 1 90 ? -9.713 -6.342 11.335 1.00 87.62 90 CYS A CA 1
ATOM 705 C C . CYS A 1 90 ? -8.697 -6.455 10.205 1.00 87.62 90 CYS A C 1
ATOM 707 O O . CYS A 1 90 ? -7.635 -5.834 10.222 1.00 87.62 90 CYS A O 1
ATOM 709 N N . ARG A 1 91 ? -9.037 -7.250 9.190 1.00 79.19 91 ARG A N 1
ATOM 710 C CA . ARG A 1 91 ? -8.274 -7.309 7.947 1.00 79.19 91 ARG A CA 1
ATOM 711 C C . ARG A 1 91 ? -9.000 -6.483 6.893 1.00 79.19 91 ARG A C 1
ATOM 713 O O . ARG A 1 91 ? -10.012 -6.925 6.353 1.00 79.19 91 ARG A O 1
ATOM 720 N N . SER A 1 92 ? -8.507 -5.277 6.617 1.00 70.69 92 SER A N 1
ATOM 721 C CA . SER A 1 92 ? -9.132 -4.404 5.620 1.00 70.69 92 SER A CA 1
ATOM 722 C C . SER A 1 92 ? -8.768 -4.830 4.195 1.00 70.69 92 SER A C 1
ATOM 724 O O . SER A 1 92 ? -7.689 -4.513 3.699 1.00 70.69 92 SER A O 1
ATOM 726 N N . VAL A 1 93 ? -9.689 -5.514 3.512 1.00 67.88 93 VAL A N 1
ATOM 727 C CA . VAL A 1 93 ? -9.549 -5.863 2.082 1.00 67.88 93 VAL A CA 1
ATOM 728 C C . VAL A 1 93 ? -9.555 -4.607 1.199 1.00 67.88 93 VAL A C 1
ATOM 730 O O . VAL A 1 93 ? -8.875 -4.552 0.176 1.00 67.88 93 VAL A O 1
ATOM 733 N N . GLU A 1 94 ? -10.298 -3.570 1.595 1.00 63.56 94 GLU A N 1
ATOM 734 C CA . GLU A 1 94 ? -10.437 -2.353 0.788 1.00 63.56 94 GLU A CA 1
ATOM 735 C C . GLU A 1 94 ? -9.167 -1.488 0.828 1.00 63.56 94 GLU A C 1
ATOM 737 O O . GLU A 1 94 ? -8.785 -0.902 -0.185 1.00 63.56 94 GLU A O 1
ATOM 742 N N . MET A 1 95 ? -8.451 -1.471 1.958 1.00 60.28 95 MET A N 1
ATOM 743 C CA . MET A 1 95 ? -7.165 -0.770 2.057 1.00 60.28 95 MET A CA 1
ATOM 744 C C . MET A 1 95 ? -6.042 -1.524 1.330 1.00 60.28 95 MET A C 1
ATOM 746 O O . MET A 1 95 ? -5.225 -0.895 0.657 1.00 60.28 95 MET A O 1
ATOM 750 N N . GLU A 1 96 ? -6.036 -2.866 1.367 1.00 64.62 96 GLU A N 1
ATOM 751 C CA . GLU A 1 96 ? -5.126 -3.682 0.540 1.00 64.62 96 GLU A CA 1
ATOM 752 C C . GLU A 1 96 ? -5.319 -3.379 -0.964 1.00 64.62 96 GLU A C 1
ATOM 754 O O . GLU A 1 96 ? -4.355 -3.314 -1.730 1.00 64.62 96 GLU A O 1
ATOM 759 N N . LYS A 1 97 ? -6.560 -3.121 -1.393 1.00 70.69 97 LYS A N 1
ATOM 760 C CA . LYS A 1 97 ? -6.913 -2.834 -2.790 1.00 70.69 97 LYS A CA 1
ATOM 761 C C . LYS A 1 97 ? -6.435 -1.466 -3.285 1.00 70.69 97 LYS A C 1
ATOM 763 O O . LYS A 1 97 ? -6.042 -1.361 -4.448 1.00 70.69 97 LYS A O 1
ATOM 768 N N . GLN A 1 98 ? -6.453 -0.429 -2.445 1.00 70.94 98 GLN A N 1
ATOM 769 C CA . GLN A 1 98 ? -5.973 0.906 -2.832 1.00 70.94 98 GLN A CA 1
ATOM 770 C C . GLN A 1 98 ? -4.463 0.903 -3.079 1.00 70.94 98 GLN A C 1
ATOM 772 O O . GLN A 1 98 ? -4.019 1.295 -4.158 1.00 70.94 98 GLN A O 1
ATOM 777 N N . VAL A 1 99 ? -3.693 0.350 -2.139 1.00 75.38 99 VAL A N 1
ATOM 778 C CA . VAL A 1 99 ? -2.233 0.206 -2.275 1.00 75.38 99 VAL A CA 1
ATOM 779 C C . VAL A 1 99 ? -1.883 -0.661 -3.485 1.00 75.38 99 VAL A C 1
ATOM 781 O O . VAL A 1 99 ? -0.959 -0.358 -4.243 1.00 75.38 99 VAL A O 1
ATOM 784 N N . PHE A 1 100 ? -2.659 -1.721 -3.718 1.00 78.38 100 PHE A N 1
ATOM 785 C CA . PHE A 1 100 ? -2.504 -2.547 -4.906 1.00 78.38 100 PHE A CA 1
ATOM 786 C C . PHE A 1 100 ? -2.716 -1.747 -6.198 1.00 78.38 100 PHE A C 1
ATOM 788 O O . PHE A 1 100 ? -1.913 -1.862 -7.125 1.00 78.38 100 PHE A O 1
ATOM 795 N N . TRP A 1 101 ? -3.765 -0.924 -6.278 1.00 81.12 101 TRP A N 1
ATOM 796 C CA . TRP A 1 101 ? -4.063 -0.168 -7.495 1.00 81.12 101 TRP A CA 1
ATOM 797 C C . TRP A 1 101 ? -3.033 0.929 -7.772 1.00 81.12 101 TRP A C 1
ATOM 799 O O . TRP A 1 101 ? -2.655 1.127 -8.928 1.00 81.12 101 TRP A O 1
ATOM 809 N N . GLU A 1 102 ? -2.509 1.569 -6.728 1.00 80.44 102 GLU A N 1
ATOM 810 C CA . GLU A 1 102 ? -1.386 2.500 -6.847 1.00 80.44 102 GLU A CA 1
ATOM 811 C C . GLU A 1 102 ? -0.140 1.803 -7.405 1.00 80.44 102 GLU A C 1
ATOM 813 O O . GLU A 1 102 ? 0.427 2.256 -8.402 1.00 80.44 102 GLU A O 1
ATOM 818 N N . PHE A 1 103 ? 0.242 0.647 -6.850 1.00 80.75 103 PHE A N 1
ATOM 819 C CA . PHE A 1 103 ? 1.385 -0.125 -7.344 1.00 80.75 103 PHE A CA 1
ATOM 820 C C . PHE A 1 103 ? 1.203 -0.568 -8.803 1.00 80.75 103 PHE A C 1
ATOM 822 O O . PHE A 1 103 ? 2.093 -0.368 -9.637 1.00 80.75 103 PHE A O 1
ATOM 829 N N . VAL A 1 104 ? 0.046 -1.150 -9.131 1.00 87.31 104 VAL A N 1
ATOM 830 C CA . VAL A 1 104 ? -0.268 -1.609 -10.492 1.00 87.31 104 VAL A CA 1
ATOM 831 C C . VAL A 1 104 ? -0.245 -0.438 -11.471 1.00 87.31 104 VAL A C 1
ATOM 833 O O . VAL A 1 104 ? 0.352 -0.552 -12.545 1.00 87.31 104 VAL A O 1
ATOM 836 N N . GLY A 1 105 ? -0.822 0.705 -11.094 1.00 86.31 105 GLY A N 1
ATOM 837 C CA . GLY A 1 105 ? -0.796 1.931 -11.886 1.00 86.31 105 GLY A CA 1
ATOM 838 C C . GLY A 1 105 ? 0.627 2.431 -12.140 1.00 86.31 105 GLY A C 1
ATOM 839 O O . GLY A 1 105 ? 0.992 2.699 -13.288 1.00 86.31 105 GLY A O 1
ATOM 840 N N . CYS A 1 106 ? 1.466 2.485 -11.102 1.00 84.06 106 CYS A N 1
ATOM 841 C CA . CYS A 1 106 ? 2.867 2.890 -11.222 1.00 84.06 106 CYS A CA 1
ATOM 842 C C . CYS A 1 106 ? 3.663 1.964 -12.151 1.00 84.06 106 CYS A C 1
ATOM 844 O O . CYS A 1 106 ? 4.384 2.441 -13.032 1.00 84.06 106 CYS A O 1
ATOM 846 N N . MET A 1 107 ? 3.516 0.648 -11.997 1.00 82.38 107 MET A N 1
ATOM 847 C CA . MET A 1 107 ? 4.229 -0.334 -12.819 1.00 82.38 107 MET A CA 1
ATOM 848 C C . MET A 1 107 ? 3.775 -0.304 -14.281 1.00 82.38 107 MET A C 1
ATOM 850 O O . MET A 1 107 ? 4.609 -0.388 -15.186 1.00 82.38 107 MET A O 1
ATOM 854 N N . MET A 1 108 ? 2.476 -0.119 -14.529 1.00 88.12 108 MET A N 1
ATOM 855 C CA . MET A 1 108 ? 1.943 0.067 -15.881 1.00 88.12 108 MET A CA 1
ATOM 856 C C . MET A 1 108 ? 2.467 1.350 -16.531 1.00 88.12 108 MET A C 1
ATOM 858 O O . MET A 1 108 ? 2.930 1.312 -17.672 1.00 88.12 108 MET A O 1
ATOM 862 N N . GLY A 1 109 ? 2.485 2.467 -15.798 1.00 86.50 109 GLY A N 1
ATOM 863 C CA . GLY A 1 109 ? 3.060 3.724 -16.277 1.00 86.50 109 GLY A CA 1
ATOM 864 C C . GLY A 1 109 ? 4.545 3.592 -16.621 1.00 86.50 109 GLY A C 1
ATOM 865 O O . GLY A 1 109 ? 4.973 3.983 -17.710 1.00 86.50 109 GLY A O 1
ATOM 866 N N . ALA A 1 110 ? 5.328 2.964 -15.740 1.00 84.44 110 ALA A N 1
ATOM 867 C CA . ALA A 1 110 ? 6.743 2.704 -15.980 1.00 84.44 110 ALA A CA 1
ATOM 868 C C . ALA A 1 110 ? 6.962 1.854 -17.245 1.00 84.44 110 ALA A C 1
ATOM 870 O O . ALA A 1 110 ? 7.794 2.206 -18.083 1.00 84.44 110 ALA A O 1
ATOM 871 N N . ALA A 1 111 ? 6.186 0.781 -17.433 1.00 86.81 111 ALA A N 1
ATOM 872 C CA . ALA A 1 111 ? 6.286 -0.087 -18.607 1.00 86.81 111 ALA A CA 1
ATOM 873 C C . ALA A 1 111 ? 6.032 0.667 -19.925 1.00 86.81 111 ALA A C 1
ATOM 875 O O . ALA A 1 111 ? 6.772 0.482 -20.899 1.00 86.81 111 ALA A O 1
ATOM 876 N N . VAL A 1 112 ? 5.034 1.557 -19.956 1.00 89.25 112 VAL A N 1
ATOM 877 C CA . VAL A 1 112 ? 4.747 2.405 -21.125 1.00 89.25 112 VAL A CA 1
ATOM 878 C C . VAL A 1 112 ? 5.913 3.351 -21.406 1.00 89.25 112 VAL A C 1
ATOM 880 O O . VAL A 1 112 ? 6.369 3.435 -22.548 1.00 89.25 112 VAL A O 1
ATOM 883 N N . ILE A 1 113 ? 6.450 4.013 -20.378 1.00 85.69 113 ILE A N 1
ATOM 884 C CA . ILE A 1 113 ? 7.582 4.936 -20.535 1.00 85.69 113 ILE A CA 1
ATOM 885 C C . ILE A 1 113 ? 8.800 4.201 -21.102 1.00 85.69 113 ILE A C 1
ATOM 887 O O . ILE A 1 113 ? 9.384 4.648 -22.092 1.00 85.69 113 ILE A O 1
ATOM 891 N N . PHE A 1 114 ? 9.158 3.045 -20.538 1.00 83.75 114 PHE A N 1
ATOM 892 C CA . PHE A 1 114 ? 10.270 2.243 -21.050 1.00 83.75 114 PHE A CA 1
ATOM 893 C C . PHE A 1 114 ? 10.039 1.787 -22.493 1.00 83.75 114 PHE A C 1
ATOM 895 O O . PHE A 1 114 ? 10.957 1.870 -23.311 1.00 83.75 114 PHE A O 1
ATOM 902 N N . SER A 1 115 ? 8.818 1.378 -22.838 1.00 87.00 115 SER A N 1
ATOM 903 C CA . SER A 1 115 ? 8.469 0.979 -24.207 1.00 87.00 115 SER A CA 1
ATOM 904 C C . SER A 1 115 ? 8.656 2.130 -25.201 1.00 87.00 115 SER A C 1
ATOM 906 O O . SER A 1 115 ? 9.288 1.955 -26.245 1.00 87.00 115 SER A O 1
ATOM 908 N N . LEU A 1 116 ? 8.190 3.336 -24.860 1.00 86.69 116 LEU A N 1
ATOM 909 C CA . LEU A 1 116 ? 8.363 4.531 -25.693 1.00 86.69 116 LEU A CA 1
ATOM 910 C C . LEU A 1 116 ? 9.839 4.910 -25.862 1.00 86.69 116 LEU A C 1
ATOM 912 O O . LEU A 1 116 ? 10.271 5.218 -26.976 1.00 86.69 116 LEU A O 1
ATOM 916 N N . LEU A 1 117 ? 10.629 4.841 -24.786 1.00 84.38 117 LEU A N 1
ATOM 917 C CA . LEU A 1 117 ? 12.072 5.095 -24.835 1.00 84.38 117 LEU A CA 1
ATOM 918 C C . LEU A 1 117 ? 12.789 4.116 -25.774 1.00 84.38 117 LEU A C 1
ATOM 920 O O . LEU A 1 117 ? 13.640 4.526 -26.569 1.00 84.38 117 LEU A O 1
ATOM 924 N N . VAL A 1 118 ? 12.430 2.830 -25.720 1.00 85.50 118 VAL A N 1
ATOM 925 C CA . VAL A 1 118 ? 12.996 1.804 -26.605 1.00 85.50 118 VAL A CA 1
ATOM 926 C C . VAL A 1 118 ? 12.626 2.078 -28.063 1.00 85.50 118 VAL A C 1
ATOM 928 O O . VAL A 1 118 ? 13.519 2.091 -28.909 1.00 85.50 118 VAL A O 1
ATOM 931 N N . ILE A 1 119 ? 11.357 2.377 -28.362 1.00 86.62 119 ILE A N 1
ATOM 932 C CA . ILE A 1 119 ? 10.902 2.694 -29.728 1.00 86.62 119 ILE A CA 1
ATOM 933 C C . ILE A 1 119 ? 11.625 3.926 -30.276 1.00 86.62 119 ILE A C 1
ATOM 935 O O . ILE A 1 119 ? 12.081 3.924 -31.420 1.00 86.62 119 ILE A O 1
ATOM 939 N N . HIS A 1 120 ? 11.765 4.979 -29.470 1.00 80.38 120 HIS A N 1
ATOM 940 C CA . HIS A 1 120 ? 12.458 6.195 -29.887 1.00 80.38 120 HIS A CA 1
ATOM 941 C C . HIS A 1 120 ? 13.927 5.918 -30.244 1.00 80.38 120 HIS A C 1
ATOM 943 O O . HIS A 1 120 ? 14.439 6.394 -31.264 1.00 80.38 120 HIS A O 1
ATOM 949 N N . ARG A 1 121 ? 14.597 5.076 -29.446 1.00 82.44 121 ARG A N 1
ATOM 950 C CA . ARG A 1 121 ? 15.961 4.624 -29.734 1.00 82.44 121 ARG A CA 1
ATOM 951 C C . ARG A 1 121 ? 16.023 3.808 -31.024 1.00 82.44 121 ARG A C 1
ATOM 953 O O . ARG A 1 121 ? 16.904 4.065 -31.842 1.00 82.44 121 ARG A O 1
ATOM 960 N N . GLN A 1 122 ? 15.098 2.865 -31.205 1.00 83.00 122 GLN A N 1
ATOM 961 C CA . GLN A 1 122 ? 15.018 2.014 -32.394 1.00 83.00 122 GLN A CA 1
ATOM 962 C C . GLN A 1 122 ? 14.878 2.872 -33.661 1.00 83.00 122 GLN A C 1
ATOM 964 O O . GLN A 1 122 ? 15.714 2.789 -34.554 1.00 83.00 122 GLN A O 1
ATOM 969 N N . ARG A 1 123 ? 13.930 3.822 -33.667 1.00 82.81 123 ARG A N 1
ATOM 970 C CA . ARG A 1 123 ? 13.708 4.753 -34.789 1.00 82.81 123 ARG A CA 1
ATOM 971 C C . ARG A 1 123 ? 14.932 5.604 -35.110 1.00 82.81 123 ARG A C 1
ATOM 973 O O . ARG A 1 123 ? 15.236 5.845 -36.273 1.00 82.81 123 ARG A O 1
ATOM 980 N N . THR A 1 124 ? 15.660 6.048 -34.088 1.00 78.25 124 THR A N 1
ATOM 981 C CA . THR A 1 124 ? 16.899 6.814 -34.288 1.00 78.25 124 THR A CA 1
ATOM 982 C C . THR A 1 124 ? 17.984 5.973 -34.970 1.00 78.25 124 THR A C 1
ATOM 984 O O . THR A 1 124 ? 18.786 6.508 -35.737 1.00 78.25 124 THR A O 1
ATOM 987 N N . LEU A 1 125 ? 18.041 4.667 -34.688 1.00 76.75 125 LEU A N 1
ATOM 988 C CA . LEU A 1 125 ? 18.967 3.749 -35.353 1.00 76.75 125 LEU A CA 1
ATOM 989 C C . LEU A 1 125 ? 18.525 3.454 -36.791 1.00 76.75 125 LEU A C 1
ATOM 991 O O . LEU A 1 125 ? 19.373 3.495 -37.681 1.00 76.75 125 LEU A O 1
ATOM 995 N N . ASP A 1 126 ? 17.227 3.262 -37.026 1.00 79.31 126 ASP A N 1
ATOM 996 C CA . ASP A 1 126 ? 16.675 2.987 -38.359 1.00 79.31 126 ASP A CA 1
ATOM 997 C C . ASP A 1 126 ? 16.874 4.164 -39.323 1.00 79.31 126 ASP A C 1
ATOM 999 O O . ASP A 1 126 ? 17.320 3.975 -40.455 1.00 79.31 126 ASP A O 1
ATOM 1003 N N . LEU A 1 127 ? 16.654 5.401 -38.862 1.00 80.19 127 LEU A N 1
ATOM 1004 C CA . LEU A 1 127 ? 16.905 6.603 -39.668 1.00 80.19 127 LEU A CA 1
ATOM 1005 C C . LEU A 1 127 ? 18.386 6.731 -40.059 1.00 80.19 127 LEU A C 1
ATOM 1007 O O . LEU A 1 127 ? 18.704 7.013 -41.213 1.00 80.19 127 LEU A O 1
ATOM 1011 N N . ARG A 1 128 ? 19.308 6.436 -39.132 1.00 76.50 128 ARG A N 1
ATOM 1012 C CA . ARG A 1 128 ? 20.754 6.443 -39.418 1.00 76.50 128 ARG A CA 1
ATOM 1013 C C . ARG A 1 128 ? 21.181 5.312 -40.351 1.00 76.50 128 ARG A C 1
ATOM 1015 O O . ARG A 1 128 ? 22.163 5.468 -41.074 1.00 76.50 128 ARG A O 1
ATOM 1022 N N . ALA A 1 129 ? 20.504 4.166 -40.312 1.00 76.56 129 ALA A N 1
ATOM 1023 C CA . ALA A 1 129 ? 20.766 3.061 -41.229 1.00 76.56 129 ALA A CA 1
ATOM 1024 C C . ALA A 1 129 ? 20.311 3.412 -42.657 1.00 76.56 129 ALA A C 1
ATOM 1026 O O . ALA A 1 129 ? 21.079 3.226 -43.599 1.00 76.56 129 ALA A O 1
ATOM 1027 N N . LEU A 1 130 ? 19.124 4.007 -42.812 1.00 68.62 130 LEU A N 1
ATOM 1028 C CA . LEU A 1 130 ? 18.605 4.459 -44.108 1.00 68.62 130 LEU A CA 1
ATOM 1029 C C . LEU A 1 130 ? 19.453 5.574 -44.733 1.00 68.62 130 LEU A C 1
ATOM 1031 O O . LEU A 1 130 ? 19.710 5.543 -45.936 1.00 68.62 130 LEU A O 1
ATOM 1035 N N . GLU A 1 131 ? 19.947 6.523 -43.934 1.00 78.44 131 GLU A N 1
ATOM 1036 C CA . GLU A 1 131 ? 20.877 7.557 -44.413 1.00 78.44 131 GLU A CA 1
ATOM 1037 C C . GLU A 1 131 ? 22.178 6.963 -44.969 1.00 78.44 131 GLU A C 1
ATOM 1039 O O . GLU A 1 131 ? 22.706 7.455 -45.968 1.00 78.44 131 GLU A O 1
ATOM 1044 N N . LYS A 1 132 ? 22.691 5.884 -44.362 1.00 74.00 132 LYS A N 1
ATOM 1045 C CA . LYS A 1 132 ? 23.878 5.181 -44.873 1.00 74.00 132 LYS A CA 1
ATOM 1046 C C . LYS A 1 132 ? 23.607 4.502 -46.213 1.00 74.00 132 LYS A C 1
ATOM 1048 O O . LYS A 1 132 ? 24.459 4.576 -47.090 1.00 74.00 132 LYS A O 1
ATOM 1053 N N . VAL A 1 133 ? 22.435 3.884 -46.379 1.00 71.94 133 VAL A N 1
ATOM 1054 C CA . VAL A 1 133 ? 22.033 3.255 -47.649 1.00 71.94 133 VAL A CA 1
ATOM 1055 C C . VAL A 1 133 ? 21.844 4.310 -48.740 1.00 71.94 133 VAL A C 1
ATOM 1057 O O . VAL A 1 133 ? 22.360 4.145 -49.839 1.00 71.94 133 VAL A O 1
ATOM 1060 N N . ARG A 1 134 ? 21.181 5.436 -48.440 1.00 72.38 134 ARG A N 1
ATOM 1061 C CA . ARG A 1 134 ? 20.989 6.517 -49.422 1.00 72.38 134 ARG A CA 1
ATOM 1062 C C . ARG A 1 134 ? 22.296 7.122 -49.920 1.00 72.38 134 ARG A C 1
ATOM 1064 O O . ARG A 1 134 ? 22.428 7.327 -51.121 1.00 72.38 134 ARG A O 1
ATOM 1071 N N . LYS A 1 135 ? 23.277 7.333 -49.039 1.00 72.94 135 LYS A N 1
ATOM 1072 C CA . LYS A 1 135 ? 24.599 7.835 -49.447 1.00 72.94 135 LYS A CA 1
ATOM 1073 C C . LYS A 1 135 ? 25.357 6.888 -50.378 1.00 72.94 135 LYS A C 1
ATOM 1075 O O . LYS A 1 135 ? 26.191 7.365 -51.132 1.00 72.94 135 LYS A O 1
ATOM 1080 N N . GLN A 1 136 ? 25.078 5.583 -50.340 1.00 66.50 136 GLN A N 1
ATOM 1081 C CA . GLN A 1 136 ? 25.671 4.644 -51.296 1.00 66.50 136 GLN A CA 1
ATOM 1082 C C . GLN A 1 136 ? 25.029 4.710 -52.685 1.00 66.50 136 GLN A C 1
ATOM 1084 O O . GLN A 1 136 ? 25.690 4.379 -53.658 1.00 66.50 136 GLN A O 1
ATOM 1089 N N . ILE A 1 137 ? 23.768 5.139 -52.790 1.00 74.94 137 ILE A N 1
ATOM 1090 C CA . ILE A 1 137 ? 23.058 5.263 -54.074 1.00 74.94 137 ILE A CA 1
ATOM 1091 C C . ILE A 1 137 ? 23.450 6.563 -54.791 1.00 74.94 137 ILE A C 1
ATOM 1093 O O . ILE A 1 137 ? 23.486 6.608 -56.011 1.00 74.94 137 ILE A O 1
ATOM 1097 N N . GLU A 1 138 ? 23.759 7.615 -54.034 1.00 68.94 138 GLU A N 1
ATOM 1098 C CA . GLU A 1 138 ? 24.111 8.938 -54.566 1.00 68.94 138 GLU A CA 1
ATOM 1099 C C . GLU A 1 138 ? 25.585 9.044 -55.008 1.00 68.94 138 GLU A C 1
ATOM 1101 O O . GLU A 1 138 ? 25.956 9.981 -55.707 1.00 68.94 138 GLU A O 1
ATOM 1106 N N . SER A 1 139 ? 26.431 8.087 -54.605 1.00 61.53 139 SER A N 1
ATOM 1107 C CA . SER A 1 139 ? 27.848 8.005 -54.987 1.00 61.53 139 SER A CA 1
ATOM 1108 C C . SER A 1 139 ? 28.132 7.043 -56.150 1.00 61.53 139 SER A C 1
ATOM 1110 O O . SER A 1 139 ? 29.298 6.713 -56.371 1.00 61.53 139 SER A O 1
ATOM 1112 N N . ILE A 1 140 ? 27.090 6.529 -56.809 1.00 55.56 140 ILE A N 1
ATOM 1113 C CA . ILE A 1 140 ? 27.170 5.661 -57.995 1.00 55.56 140 ILE A CA 1
ATOM 1114 C C . ILE A 1 140 ? 26.976 6.502 -59.253 1.00 55.56 140 ILE A C 1
ATOM 1116 O O . ILE A 1 140 ? 26.074 7.367 -59.243 1.00 55.56 140 ILE A O 1
#

pLDDT: mean 74.04, std 15.59, range [37.34, 92.69]

Sequence (140 aa):
MRSAGWCVGFGVVLFAAIRYMCRAETSISEENSNQEILSTQCWMAEEFVISKECYGCNEFESKRILECKDTGFIEQVNCAISKKADYKSCRSVEMEKQVFWEFVGCMMGAAVIFSLLVIHRQRTLDLRALEKVRKQIESI

InterPro domains:
  IPR008657 Jumping translocation breakpoint [PF05439] (38-137)
  IPR008657 Jumping translocation breakpoint [PTHR13041] (12-140)